Protein AF-A0AAJ2DR87-F1 (afdb_monomer_lite)

Foldseek 3Di:
DDDFFAPDWDWDADCDDPVRHGWIKIWGATPDPVVDFIWMWIADPVVRDIDTDSVLDAQPQDVSVVSPDHSLCVLHGGGDPPFWDKDFPAKDKDWFFDQLLQLVVDDPVQQDDPPHGDVVSTDIDIFMWTKMKTAGDPPHDHQFRIKIFTAGPPPRGGQKMWGAGPDPVRRDIDMDGDNDND

Structure (mmCIF, N/CA/C/O backbone):
data_AF-A0AAJ2DR87-F1
#
_entry.id   AF-A0AAJ2DR87-F1
#
loop_
_atom_site.group_PDB
_atom_site.id
_atom_site.type_symbol
_atom_site.label_atom_id
_atom_site.label_alt_id
_atom_site.label_comp_id
_atom_site.label_asym_id
_atom_site.label_entity_id
_atom_site.label_seq_id
_atom_site.pdbx_PDB_ins_code
_atom_site.Cartn_x
_atom_site.Cartn_y
_atom_site.Cartn_z
_atom_site.occupancy
_atom_site.B_iso_or_equiv
_atom_site.auth_seq_id
_atom_site.auth_comp_id
_atom_site.auth_asym_id
_atom_site.auth_atom_id
_atom_site.pdbx_PDB_model_num
ATOM 1 N N . MET A 1 1 ? 11.132 -2.479 27.227 1.00 47.72 1 MET A N 1
ATOM 2 C CA . MET A 1 1 ? 11.887 -1.725 26.204 1.00 47.72 1 MET A CA 1
ATOM 3 C C . MET A 1 1 ? 10.860 -1.017 25.341 1.00 47.72 1 MET A C 1
ATOM 5 O O . MET A 1 1 ? 10.095 -1.712 24.691 1.00 47.72 1 MET A O 1
ATOM 9 N N . ASN A 1 2 ? 10.791 0.315 25.386 1.00 63.91 2 ASN A N 1
ATOM 10 C CA . ASN A 1 2 ? 9.884 1.078 24.524 1.00 63.91 2 ASN A CA 1
ATOM 11 C C . ASN A 1 2 ? 10.681 1.515 23.296 1.00 63.91 2 ASN A C 1
ATOM 13 O O . ASN A 1 2 ? 11.516 2.411 23.389 1.00 63.91 2 ASN A O 1
ATOM 17 N N . PHE A 1 3 ? 10.488 0.820 22.178 1.00 69.88 3 PHE A N 1
ATOM 18 C CA . PHE A 1 3 ? 11.046 1.238 20.899 1.00 69.88 3 PHE A CA 1
ATOM 19 C C . PHE A 1 3 ? 10.241 2.435 20.380 1.00 69.88 3 PHE A C 1
ATOM 21 O O . PHE A 1 3 ? 9.033 2.324 20.197 1.00 69.88 3 PHE A O 1
ATOM 28 N N . SER A 1 4 ? 10.909 3.568 20.165 1.00 69.38 4 SER A N 1
ATOM 29 C CA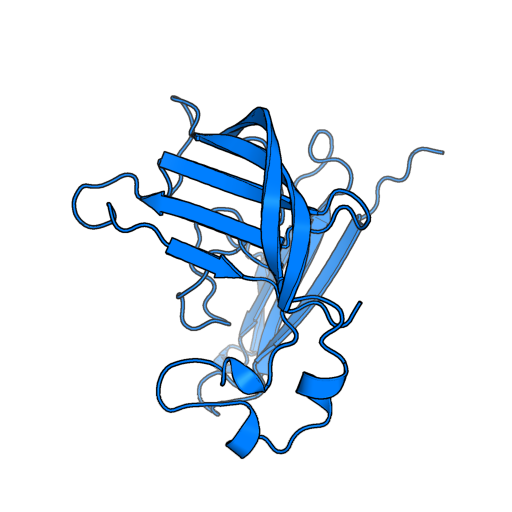 . SER A 1 4 ? 10.310 4.826 19.691 1.00 69.38 4 SER A CA 1
ATOM 30 C C . SER A 1 4 ? 10.738 5.201 18.263 1.00 69.38 4 SER A C 1
ATOM 32 O O . SER A 1 4 ? 10.605 6.350 17.850 1.00 69.38 4 SER A O 1
ATOM 34 N N . GLY A 1 5 ? 11.290 4.246 17.506 1.00 76.75 5 GLY A N 1
ATOM 35 C CA . GLY A 1 5 ? 11.720 4.452 16.122 1.00 76.75 5 GLY A CA 1
ATOM 36 C C . GLY A 1 5 ? 10.628 4.151 15.093 1.00 76.75 5 GLY A C 1
ATOM 37 O O . GLY A 1 5 ? 9.488 3.823 15.427 1.00 76.75 5 GLY A O 1
ATOM 38 N N . SER A 1 6 ? 10.989 4.227 13.815 1.00 82.31 6 SER A N 1
ATOM 39 C CA . SER A 1 6 ? 10.129 3.783 12.715 1.00 82.31 6 SER A CA 1
ATOM 40 C C . SER A 1 6 ? 10.048 2.256 12.657 1.00 82.31 6 SER A C 1
ATOM 42 O O . SER A 1 6 ? 11.072 1.598 12.849 1.00 82.31 6 SER A O 1
ATOM 44 N N . TYR A 1 7 ? 8.866 1.693 12.383 1.00 87.06 7 TYR A N 1
ATOM 45 C CA . TYR A 1 7 ? 8.746 0.242 12.148 1.00 87.06 7 TYR A CA 1
ATOM 46 C C . TYR A 1 7 ? 9.185 -0.123 10.731 1.00 87.06 7 TYR A C 1
ATOM 48 O O . TYR A 1 7 ? 9.611 -1.247 10.485 1.00 87.06 7 TYR A O 1
ATOM 56 N N . ASP A 1 8 ? 9.090 0.841 9.815 1.00 88.38 8 ASP A N 1
ATOM 57 C CA . ASP A 1 8 ? 9.502 0.711 8.429 1.00 88.38 8 ASP A CA 1
ATOM 58 C C . ASP A 1 8 ? 10.031 2.056 7.908 1.00 88.38 8 ASP A C 1
ATOM 60 O O . ASP A 1 8 ? 9.564 3.132 8.300 1.00 88.38 8 ASP A O 1
ATOM 64 N N . ARG A 1 9 ? 11.025 1.98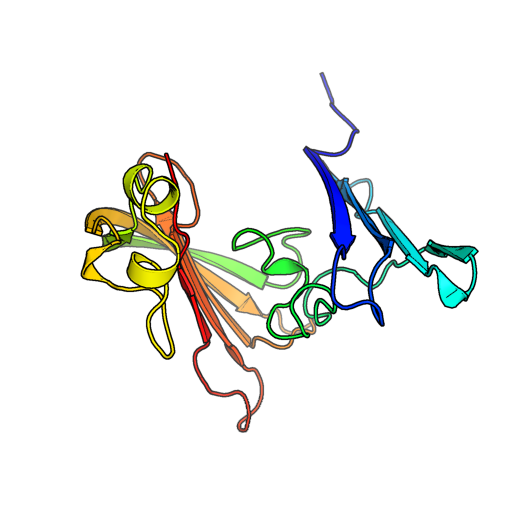2 7.024 1.00 90.88 9 ARG A N 1
ATOM 65 C CA . ARG A 1 9 ? 11.609 3.116 6.305 1.00 90.88 9 ARG A CA 1
ATOM 66 C C . ARG A 1 9 ? 11.684 2.752 4.831 1.00 90.88 9 ARG A C 1
ATOM 68 O O . ARG A 1 9 ? 12.539 1.971 4.416 1.00 90.88 9 ARG A O 1
ATOM 75 N N . ALA A 1 10 ? 10.832 3.380 4.033 1.00 89.62 10 ALA A N 1
ATOM 76 C CA . ALA A 1 10 ? 10.760 3.145 2.602 1.00 89.62 10 ALA A CA 1
ATOM 77 C C . ALA A 1 10 ? 11.543 4.216 1.833 1.00 89.62 10 ALA A C 1
ATOM 79 O O . ALA A 1 10 ? 11.211 5.401 1.888 1.00 89.62 10 ALA A O 1
ATOM 80 N N . TRP A 1 11 ? 12.552 3.791 1.067 1.00 92.19 11 TRP A N 1
ATOM 81 C CA . TRP A 1 11 ? 13.215 4.617 0.057 1.00 92.19 11 TRP A CA 1
ATOM 82 C C . TRP A 1 11 ? 12.767 4.160 -1.331 1.00 92.19 11 TRP A C 1
ATOM 84 O O . TRP A 1 11 ? 13.120 3.078 -1.794 1.00 92.19 11 TRP A O 1
ATOM 94 N N . ILE A 1 12 ? 11.983 5.003 -1.998 1.00 90.31 12 ILE A N 1
ATOM 95 C CA . ILE A 1 12 ? 11.427 4.734 -3.322 1.00 90.31 12 ILE A CA 1
ATOM 96 C C . ILE A 1 12 ? 12.080 5.687 -4.317 1.00 90.31 12 ILE A C 1
ATOM 98 O O . ILE A 1 12 ? 11.956 6.903 -4.176 1.00 90.31 12 ILE A O 1
ATOM 102 N N . GLN A 1 13 ? 12.754 5.149 -5.333 1.00 92.19 13 GLN A N 1
ATOM 103 C CA . GLN A 1 13 ? 13.347 5.930 -6.415 1.00 92.19 13 GLN A CA 1
ATOM 104 C C . GLN A 1 13 ? 12.760 5.505 -7.758 1.00 92.19 13 GLN A C 1
ATOM 106 O O . GLN A 1 13 ? 12.770 4.329 -8.117 1.00 92.19 13 GLN A O 1
ATOM 111 N N . ILE A 1 14 ? 12.283 6.480 -8.526 1.00 90.62 14 ILE A N 1
ATOM 112 C CA . ILE A 1 14 ? 11.831 6.254 -9.896 1.00 90.62 14 ILE A CA 1
ATOM 113 C C . ILE A 1 14 ? 13.064 6.219 -10.797 1.00 90.62 14 ILE A C 1
ATOM 115 O O . ILE A 1 14 ? 13.784 7.210 -10.903 1.00 90.62 14 ILE A O 1
ATOM 119 N N . LEU A 1 15 ? 13.320 5.085 -11.446 1.00 92.00 15 LEU A N 1
ATOM 120 C CA . LEU A 1 15 ? 14.472 4.926 -12.343 1.00 92.00 15 LEU A CA 1
ATOM 121 C C . LEU A 1 15 ? 14.150 5.327 -13.788 1.00 92.00 15 LEU A C 1
ATOM 123 O O . LEU A 1 15 ? 15.015 5.822 -14.504 1.00 92.00 15 LEU A O 1
ATOM 127 N N . THR A 1 16 ? 12.903 5.135 -14.216 1.00 90.00 16 THR A N 1
ATOM 128 C CA . THR A 1 16 ? 12.413 5.424 -15.572 1.00 90.00 16 THR A CA 1
ATOM 129 C C . THR A 1 16 ? 10.928 5.816 -15.518 1.00 90.00 16 THR A C 1
ATOM 131 O O . THR A 1 16 ? 10.276 5.517 -14.515 1.00 90.00 16 THR A O 1
ATOM 134 N N . PRO A 1 17 ? 10.362 6.476 -16.552 1.00 89.56 17 PRO A N 1
ATOM 135 C CA . PRO A 1 17 ? 11.008 7.034 -17.751 1.00 89.56 17 PRO A CA 1
ATOM 136 C C . PRO A 1 17 ? 11.858 8.286 -17.444 1.00 89.56 17 PRO A C 1
ATOM 138 O O . PRO A 1 17 ? 11.761 8.828 -16.343 1.00 89.56 17 PRO A O 1
ATOM 141 N N . PRO A 1 18 ? 12.667 8.797 -18.400 1.00 89.75 18 PRO A N 1
ATOM 142 C CA . PRO A 1 18 ? 13.583 9.924 -18.168 1.00 89.75 18 PRO A CA 1
ATOM 143 C C . PRO A 1 18 ? 12.938 11.195 -17.598 1.00 89.75 18 PRO A C 1
ATOM 145 O O . PRO A 1 18 ? 13.595 11.951 -16.891 1.00 89.75 18 PRO A O 1
ATOM 148 N N . THR A 1 19 ? 11.653 11.432 -17.869 1.00 87.88 19 THR A N 1
ATOM 149 C CA . THR A 1 19 ? 10.904 12.592 -17.354 1.00 87.88 19 THR A CA 1
ATOM 150 C C . THR A 1 19 ? 10.672 12.547 -15.842 1.00 87.88 19 THR A C 1
ATOM 152 O O . THR A 1 19 ? 10.503 13.595 -15.218 1.00 87.88 19 THR A O 1
ATOM 155 N N . LEU A 1 20 ? 10.670 11.352 -15.246 1.00 87.38 20 LEU A N 1
ATOM 156 C CA . LEU A 1 20 ? 10.475 11.127 -13.810 1.00 87.38 20 LEU A CA 1
ATOM 157 C C . LEU A 1 20 ? 11.724 10.547 -13.127 1.00 87.38 20 LEU A C 1
ATOM 159 O O . LEU A 1 20 ? 11.789 10.521 -11.899 1.00 87.38 20 LEU A O 1
ATOM 163 N N . ALA A 1 21 ? 12.712 10.105 -13.908 1.00 92.00 21 ALA A N 1
ATOM 164 C CA . ALA A 1 21 ? 13.921 9.460 -13.420 1.00 92.00 21 ALA A CA 1
ATOM 165 C C . ALA A 1 21 ? 14.651 10.309 -12.365 1.00 92.00 21 ALA A C 1
ATOM 167 O O . ALA A 1 21 ? 14.874 11.508 -12.536 1.00 92.00 21 ALA A O 1
ATOM 168 N N . GLY A 1 22 ? 15.023 9.666 -11.260 1.00 92.19 22 GLY A N 1
ATOM 169 C CA . GLY A 1 22 ? 15.683 10.261 -10.101 1.00 92.19 22 GLY A CA 1
ATOM 170 C C . GLY A 1 22 ? 14.732 10.857 -9.060 1.00 92.19 22 GLY A C 1
ATOM 171 O O . GLY A 1 22 ? 15.188 11.165 -7.954 1.00 92.19 22 GLY A O 1
ATOM 172 N N . GLN A 1 23 ? 13.434 11.021 -9.356 1.00 93.00 23 GLN A N 1
ATOM 173 C CA . GLN A 1 23 ? 12.467 11.409 -8.325 1.00 93.00 23 GLN A CA 1
ATOM 174 C C . GLN A 1 23 ? 12.476 10.375 -7.210 1.00 93.00 23 GLN A C 1
ATOM 176 O O . GLN A 1 23 ? 12.471 9.170 -7.463 1.00 93.00 23 GLN A O 1
ATOM 181 N N . THR A 1 24 ? 12.548 10.859 -5.977 1.00 93.06 24 THR A N 1
ATOM 182 C CA . THR A 1 24 ? 12.746 10.003 -4.811 1.00 93.06 24 THR A CA 1
ATOM 183 C C . THR A 1 24 ? 11.776 10.390 -3.709 1.00 93.06 24 THR A C 1
ATOM 185 O O . THR A 1 24 ? 11.594 11.576 -3.438 1.00 93.06 24 THR A O 1
ATOM 188 N N . ALA A 1 25 ? 11.186 9.393 -3.060 1.00 92.50 25 ALA A N 1
ATOM 189 C CA . ALA A 1 25 ? 10.434 9.537 -1.827 1.00 92.50 25 ALA A CA 1
ATOM 190 C C . ALA A 1 25 ? 11.143 8.765 -0.709 1.00 92.50 25 ALA A C 1
ATOM 192 O O . ALA A 1 25 ? 11.577 7.631 -0.913 1.00 92.50 25 ALA A O 1
ATOM 193 N N . LEU A 1 26 ? 11.254 9.389 0.460 1.00 93.38 26 LEU A N 1
ATOM 194 C CA . LEU A 1 26 ? 11.639 8.737 1.706 1.00 93.38 26 LEU A CA 1
ATOM 195 C C . LEU A 1 26 ? 10.448 8.835 2.652 1.00 93.38 26 LEU A C 1
ATOM 197 O O . LEU A 1 26 ? 9.953 9.940 2.875 1.00 93.38 26 LEU A O 1
ATOM 201 N N . VAL A 1 27 ? 9.991 7.707 3.184 1.00 92.25 27 VAL A N 1
ATOM 202 C CA . VAL A 1 27 ? 8.880 7.652 4.138 1.00 92.25 27 VAL A CA 1
ATOM 203 C C . VAL A 1 27 ? 9.319 6.869 5.364 1.00 92.25 27 VAL A C 1
ATOM 205 O O . VAL A 1 27 ? 9.692 5.703 5.255 1.00 92.25 27 VAL A O 1
ATOM 208 N N . ASP A 1 28 ? 9.248 7.520 6.518 1.00 92.75 28 ASP A N 1
ATOM 209 C CA . ASP A 1 28 ? 9.491 6.940 7.831 1.00 92.75 28 ASP A CA 1
ATOM 210 C C . ASP A 1 28 ? 8.147 6.686 8.509 1.00 92.75 28 ASP A C 1
ATOM 212 O O . ASP A 1 28 ? 7.476 7.625 8.951 1.00 92.75 28 ASP A O 1
ATOM 216 N N . TYR A 1 29 ? 7.749 5.418 8.599 1.00 90.94 29 TYR A N 1
ATOM 217 C CA . TYR A 1 29 ? 6.490 5.029 9.226 1.00 90.94 29 TYR A CA 1
ATOM 218 C C . TYR A 1 29 ? 6.660 4.876 10.735 1.00 90.94 29 TYR A C 1
ATOM 220 O O . TYR A 1 29 ? 7.526 4.139 11.208 1.00 90.94 29 TYR A O 1
ATOM 228 N N . SER A 1 30 ? 5.830 5.573 11.508 1.00 90.12 30 SER A N 1
ATOM 229 C CA . SER A 1 30 ? 5.926 5.588 12.970 1.00 90.12 30 SER A CA 1
ATOM 230 C C . SER A 1 30 ? 5.489 4.258 13.583 1.00 90.12 30 SER A C 1
ATOM 232 O O . SER A 1 30 ? 4.405 3.769 13.274 1.00 90.12 30 SER A O 1
ATOM 234 N N . SER A 1 31 ? 6.285 3.694 14.501 1.00 88.06 31 SER A N 1
ATOM 235 C CA . SER A 1 31 ? 5.861 2.523 15.298 1.00 88.06 31 SER A CA 1
ATOM 236 C C . SER A 1 31 ? 4.771 2.860 16.310 1.00 88.06 31 SER A C 1
ATOM 238 O O . SER A 1 31 ? 4.052 1.970 16.757 1.00 88.06 31 SER A O 1
ATOM 240 N N . ASN A 1 32 ? 4.656 4.135 16.696 1.00 88.69 32 ASN A N 1
ATOM 241 C CA . ASN A 1 32 ? 3.671 4.600 17.660 1.00 88.69 32 ASN A CA 1
ATOM 242 C C . ASN A 1 32 ? 3.018 5.905 17.189 1.00 88.69 32 ASN A C 1
ATOM 244 O O . ASN A 1 32 ? 3.432 7.010 17.544 1.00 88.69 32 ASN A O 1
ATOM 248 N N . TYR A 1 33 ? 1.920 5.761 16.447 1.00 88.00 33 TYR A N 1
ATOM 249 C CA . TYR A 1 33 ? 1.093 6.876 15.977 1.00 88.00 33 TYR A CA 1
ATOM 250 C C . TYR A 1 33 ? 0.345 7.640 17.087 1.00 88.00 33 TYR A C 1
ATOM 252 O O . TYR A 1 33 ? -0.408 8.572 16.785 1.00 88.00 33 TYR A O 1
ATOM 260 N N . SER A 1 34 ? 0.505 7.261 18.359 1.00 87.06 34 SER A N 1
ATOM 261 C CA . SER A 1 34 ? 0.034 8.063 19.499 1.00 87.06 34 SER A CA 1
ATOM 262 C C . SER A 1 34 ? 1.063 9.111 19.932 1.00 87.06 34 SER A C 1
ATOM 264 O O . SER A 1 34 ? 0.685 10.102 20.549 1.00 87.06 34 SER A O 1
ATOM 266 N N . GLU A 1 35 ? 2.342 8.909 19.603 1.00 87.56 35 GLU A N 1
ATOM 267 C CA . GLU A 1 35 ? 3.450 9.799 19.977 1.00 87.56 35 GLU A CA 1
ATOM 268 C C . GLU A 1 35 ? 3.932 10.654 18.801 1.00 87.56 35 GLU A C 1
ATOM 270 O O . GLU A 1 35 ? 4.126 11.859 18.954 1.00 87.56 35 GLU A O 1
ATOM 275 N N . ALA A 1 36 ? 4.107 10.050 17.622 1.00 87.56 36 ALA A N 1
ATOM 276 C CA . ALA A 1 36 ? 4.581 10.739 16.424 1.00 87.56 36 ALA A CA 1
ATOM 277 C C . ALA A 1 36 ? 3.864 10.231 15.167 1.00 87.56 36 ALA A C 1
ATOM 279 O O . ALA A 1 36 ? 3.605 9.034 15.038 1.00 87.56 36 ALA A O 1
ATOM 280 N N . ASP A 1 37 ? 3.562 11.137 14.234 1.00 89.38 37 ASP A N 1
ATOM 281 C CA . ASP A 1 37 ? 3.059 10.774 12.903 1.00 89.38 37 ASP A CA 1
ATOM 282 C C . ASP A 1 37 ? 4.217 10.307 12.000 1.00 89.38 37 ASP A C 1
ATOM 284 O O . ASP A 1 37 ? 5.393 10.515 12.312 1.00 89.38 37 ASP A O 1
ATOM 288 N N . GLN A 1 38 ? 3.889 9.684 10.869 1.00 91.00 38 GLN A N 1
ATOM 289 C CA . GLN A 1 38 ? 4.881 9.379 9.840 1.00 91.00 38 GLN A CA 1
ATOM 290 C C . GLN A 1 38 ? 5.513 10.664 9.289 1.00 91.00 38 GLN A C 1
ATOM 292 O O . GLN A 1 38 ? 4.861 11.709 9.179 1.00 91.00 38 GLN A O 1
ATOM 297 N N . VAL A 1 39 ? 6.781 10.575 8.894 1.00 92.69 39 VAL A N 1
ATOM 298 C CA . VAL A 1 39 ? 7.529 11.700 8.327 1.00 92.69 39 VAL A CA 1
ATOM 299 C C . VAL A 1 39 ? 8.013 11.324 6.941 1.00 92.69 39 VAL A C 1
ATOM 301 O O . VAL A 1 39 ? 8.580 10.257 6.730 1.00 92.69 39 VAL A O 1
ATOM 304 N N . SER A 1 40 ? 7.773 12.202 5.978 1.00 94.00 40 SER A N 1
ATOM 305 C CA . SER A 1 40 ? 8.042 11.915 4.577 1.00 94.00 40 SER A CA 1
ATOM 306 C C . SER A 1 40 ? 8.718 13.084 3.879 1.00 94.00 40 SER A C 1
ATOM 308 O O . SER A 1 40 ? 8.431 14.256 4.140 1.00 94.00 40 SER A O 1
ATO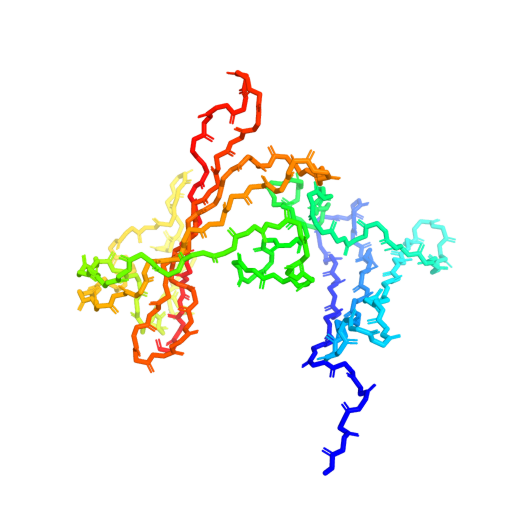M 310 N N . TRP A 1 41 ? 9.609 12.748 2.951 1.00 95.06 41 TRP A N 1
ATOM 311 C CA . TRP A 1 41 ? 10.361 13.677 2.121 1.00 95.06 41 TRP A CA 1
ATOM 312 C C . TRP A 1 41 ? 10.249 13.284 0.655 1.00 95.06 41 TRP A C 1
ATOM 314 O O . TRP A 1 41 ? 10.236 12.105 0.309 1.00 95.06 41 TRP A O 1
ATOM 324 N N . ALA A 1 42 ? 10.243 14.287 -0.214 1.00 93.69 42 ALA A N 1
ATOM 325 C CA . ALA A 1 42 ? 10.310 14.118 -1.654 1.00 93.69 42 ALA A CA 1
ATOM 326 C C . ALA A 1 42 ? 11.495 14.902 -2.221 1.00 93.69 42 ALA A C 1
ATOM 328 O O . ALA A 1 42 ? 11.697 16.074 -1.890 1.00 93.69 42 ALA A O 1
ATOM 329 N N . TYR A 1 43 ? 12.266 14.267 -3.097 1.00 94.25 43 TYR A N 1
ATOM 330 C CA . TYR A 1 43 ? 13.334 14.884 -3.870 1.00 94.25 43 TYR A CA 1
ATOM 331 C C . TYR A 1 43 ? 12.941 14.972 -5.342 1.00 94.25 43 TYR A C 1
ATOM 333 O O . TYR A 1 43 ? 12.559 13.978 -5.964 1.00 94.25 43 TYR A O 1
ATOM 341 N N . PHE A 1 44 ? 13.093 16.172 -5.903 1.00 91.56 44 PHE A N 1
ATOM 342 C CA . PHE A 1 44 ? 12.809 16.457 -7.306 1.00 91.56 44 PHE A CA 1
ATOM 343 C C . PHE A 1 44 ? 14.108 16.792 -8.055 1.00 91.56 44 PHE A C 1
ATOM 345 O O . PHE A 1 44 ? 14.657 17.878 -7.835 1.00 91.56 44 PHE A O 1
ATOM 352 N N . PRO A 1 45 ? 14.580 15.933 -8.981 1.00 91.62 45 PRO A N 1
ATOM 353 C CA . PRO A 1 45 ? 15.824 16.145 -9.726 1.00 91.62 45 PRO A CA 1
ATOM 354 C C . PRO A 1 45 ? 15.849 17.458 -10.506 1.00 91.62 45 PRO A C 1
ATOM 356 O O . PRO A 1 45 ? 16.850 18.168 -10.478 1.00 91.62 45 PRO A O 1
ATOM 359 N N . ALA A 1 46 ? 14.724 17.826 -11.132 1.00 89.56 46 ALA A N 1
ATOM 360 C CA . ALA A 1 46 ? 14.598 19.060 -11.910 1.00 89.56 46 ALA A CA 1
ATOM 361 C C . ALA A 1 46 ? 14.872 20.323 -11.076 1.00 89.56 46 ALA A C 1
ATOM 363 O O . ALA A 1 46 ? 15.400 21.307 -11.581 1.00 89.56 46 ALA A O 1
ATOM 364 N N . GLN A 1 47 ? 14.533 20.286 -9.785 1.00 92.06 47 GLN A N 1
ATOM 365 C CA . GLN A 1 47 ? 14.741 21.399 -8.857 1.00 92.06 47 GLN A CA 1
ATOM 366 C C . GLN A 1 47 ? 15.967 21.192 -7.960 1.00 92.06 47 GLN A C 1
ATOM 368 O O . GLN A 1 47 ? 16.338 22.111 -7.231 1.00 92.06 47 GLN A O 1
ATOM 373 N N . ARG A 1 48 ? 16.566 19.991 -7.980 1.00 93.25 48 ARG A N 1
ATOM 374 C CA . ARG A 1 48 ? 17.645 19.526 -7.091 1.00 93.25 48 ARG A CA 1
ATOM 375 C C . ARG A 1 48 ? 17.377 19.823 -5.614 1.00 93.25 48 ARG A C 1
ATOM 377 O O . ARG A 1 48 ? 18.274 20.231 -4.880 1.00 93.25 48 ARG A O 1
ATOM 384 N N . ARG A 1 49 ? 16.128 19.660 -5.178 1.00 94.81 49 ARG A N 1
ATOM 385 C CA . ARG A 1 49 ? 15.696 19.994 -3.815 1.00 94.81 49 ARG A CA 1
ATOM 386 C C . ARG A 1 49 ? 14.922 18.848 -3.190 1.00 94.81 49 ARG A C 1
ATOM 388 O O . ARG A 1 49 ? 14.027 18.292 -3.824 1.00 94.81 49 ARG A O 1
ATOM 395 N N . THR A 1 50 ? 15.239 18.588 -1.926 1.00 95.31 50 THR A N 1
ATOM 396 C CA . THR A 1 50 ? 14.434 17.772 -1.018 1.00 95.31 50 THR A CA 1
ATOM 397 C C . THR A 1 50 ? 13.467 18.678 -0.270 1.00 95.31 50 THR A C 1
ATOM 399 O O . THR A 1 50 ? 13.845 19.762 0.182 1.00 95.31 50 THR A O 1
ATOM 402 N N . ARG A 1 51 ? 12.213 18.255 -0.152 1.00 94.50 51 ARG A N 1
ATOM 403 C CA . ARG A 1 51 ? 11.168 18.950 0.601 1.00 94.50 51 ARG A CA 1
ATOM 404 C C . ARG A 1 51 ? 10.429 17.955 1.477 1.00 94.50 51 ARG A C 1
ATOM 406 O O . ARG A 1 51 ? 10.307 16.791 1.112 1.00 94.50 51 ARG A O 1
ATOM 413 N N . MET A 1 52 ? 9.917 18.435 2.604 1.00 94.94 52 MET A N 1
ATOM 414 C CA . MET A 1 52 ? 8.928 17.691 3.378 1.00 94.94 52 MET A CA 1
ATOM 415 C C . MET A 1 52 ? 7.691 17.432 2.511 1.00 94.94 52 MET A C 1
ATOM 417 O O . MET A 1 52 ? 7.233 18.334 1.809 1.00 94.94 52 MET A O 1
ATOM 421 N N . ALA A 1 53 ? 7.161 16.216 2.580 1.00 93.12 53 ALA A N 1
ATOM 422 C CA . ALA A 1 53 ? 5.976 15.769 1.857 1.00 93.12 53 ALA A CA 1
ATOM 423 C C . ALA A 1 53 ? 4.972 15.133 2.838 1.00 93.12 53 ALA A C 1
ATOM 425 O O . ALA A 1 53 ? 4.726 13.929 2.767 1.00 93.12 53 ALA A O 1
ATOM 426 N N . PRO A 1 54 ? 4.403 15.911 3.782 1.00 90.38 54 PRO A N 1
ATOM 427 C CA . PRO A 1 54 ? 3.522 15.386 4.833 1.00 90.38 54 PRO A CA 1
ATOM 428 C C . PRO A 1 54 ? 2.222 14.771 4.294 1.00 90.38 54 PRO A C 1
ATOM 430 O O . PRO A 1 54 ? 1.544 14.049 5.021 1.00 90.38 54 PRO A O 1
ATOM 433 N N . ASP A 1 55 ? 1.887 15.046 3.032 1.00 88.62 55 ASP A N 1
ATOM 434 C CA . ASP A 1 55 ? 0.699 14.536 2.350 1.00 88.62 55 ASP A CA 1
ATOM 435 C C . ASP A 1 55 ? 0.870 13.108 1.809 1.00 88.62 55 ASP A C 1
ATOM 437 O O . ASP A 1 55 ? -0.097 12.540 1.311 1.00 88.62 55 ASP A O 1
ATOM 441 N N . TYR A 1 56 ? 2.063 12.504 1.887 1.00 91.44 56 TYR A N 1
ATOM 442 C CA . TYR A 1 56 ? 2.320 11.126 1.428 1.00 91.44 56 TYR A CA 1
ATOM 443 C C . TYR A 1 56 ? 1.753 10.085 2.408 1.00 91.44 56 TYR A C 1
ATOM 445 O O . TYR A 1 56 ? 2.482 9.296 3.003 1.00 91.44 56 TYR A O 1
ATOM 453 N N . LYS A 1 57 ? 0.436 10.129 2.608 1.00 91.69 57 LYS A N 1
ATOM 454 C CA . LYS A 1 57 ? -0.346 9.307 3.535 1.00 91.69 57 LYS A CA 1
ATOM 455 C C . LYS A 1 57 ? -1.794 9.191 3.057 1.00 91.69 57 LYS A C 1
ATOM 457 O O . LYS A 1 57 ? -2.244 10.027 2.274 1.00 91.69 57 LYS A O 1
ATOM 462 N N . TYR A 1 58 ? -2.528 8.209 3.581 1.00 93.56 58 TYR A N 1
ATOM 463 C CA . TYR A 1 58 ? -3.960 8.006 3.304 1.00 93.56 58 TYR A CA 1
ATOM 464 C C . TYR A 1 58 ? -4.271 7.960 1.791 1.00 93.56 58 TYR A C 1
ATOM 466 O O . TYR A 1 58 ? -3.491 7.403 1.020 1.00 93.56 58 TYR A O 1
ATOM 474 N N . ASP A 1 59 ? -5.372 8.604 1.378 1.00 92.31 59 ASP A N 1
ATOM 475 C CA . ASP A 1 59 ? -5.944 8.641 0.029 1.00 92.31 59 ASP A CA 1
ATOM 476 C C . ASP A 1 59 ? -5.212 9.564 -0.957 1.00 92.31 59 ASP A C 1
ATOM 478 O O . ASP A 1 59 ? -5.754 9.907 -2.012 1.00 92.31 59 ASP A O 1
ATOM 482 N N . THR A 1 60 ? -3.992 9.999 -0.644 1.00 91.56 60 THR A N 1
ATOM 483 C CA . THR A 1 60 ? -3.186 10.763 -1.597 1.00 91.56 60 THR A CA 1
ATOM 484 C C . THR A 1 60 ? -2.729 9.833 -2.727 1.00 91.56 60 THR A C 1
ATOM 486 O O . THR A 1 60 ? -2.074 8.825 -2.448 1.00 91.56 60 THR A O 1
ATOM 489 N N . PRO A 1 61 ? -3.015 10.147 -4.006 1.00 90.62 61 PRO A N 1
ATOM 490 C CA . PRO A 1 61 ? -2.548 9.337 -5.127 1.00 90.62 61 PRO A CA 1
ATOM 491 C C . PRO A 1 61 ? -1.018 9.251 -5.171 1.00 90.62 61 PRO A C 1
ATOM 493 O O . PRO A 1 61 ? -0.314 10.265 -5.164 1.00 90.62 61 PRO A O 1
ATOM 496 N N . ALA A 1 62 ? -0.491 8.034 -5.256 1.00 87.44 62 ALA A N 1
ATOM 497 C CA . ALA A 1 62 ? 0.937 7.774 -5.305 1.00 87.44 62 ALA A CA 1
ATOM 498 C C . ALA A 1 62 ? 1.466 7.950 -6.738 1.00 87.44 62 ALA A C 1
ATOM 500 O O . ALA A 1 62 ? 1.293 7.091 -7.606 1.00 87.44 62 ALA A O 1
ATOM 501 N N . ALA A 1 63 ? 2.152 9.070 -6.987 1.00 80.75 63 ALA A N 1
ATOM 502 C CA . ALA A 1 63 ? 2.702 9.404 -8.305 1.00 80.75 63 ALA A CA 1
ATOM 503 C C . ALA A 1 63 ? 3.680 8.342 -8.847 1.00 80.75 63 ALA A C 1
ATOM 505 O O . ALA A 1 63 ? 3.719 8.108 -10.053 1.00 80.75 63 ALA A O 1
ATOM 506 N N . ALA A 1 64 ? 4.412 7.655 -7.961 1.00 77.56 64 ALA A N 1
ATOM 507 C CA . ALA A 1 64 ? 5.320 6.565 -8.329 1.00 77.56 64 ALA A CA 1
ATOM 508 C C . ALA A 1 64 ? 4.607 5.371 -8.995 1.00 77.56 64 ALA A C 1
ATOM 510 O O . ALA A 1 64 ? 5.224 4.658 -9.778 1.00 77.56 64 ALA A O 1
ATOM 511 N N . TYR A 1 65 ? 3.307 5.195 -8.740 1.00 79.31 65 TYR A N 1
ATOM 512 C CA . TYR A 1 65 ? 2.459 4.159 -9.339 1.00 79.31 65 TYR A CA 1
ATOM 513 C C . TYR A 1 65 ? 1.473 4.743 -10.364 1.00 79.31 65 TYR A C 1
ATOM 515 O O . TYR A 1 65 ? 0.371 4.227 -10.551 1.00 79.31 65 TYR A O 1
ATOM 523 N N . GLY A 1 66 ? 1.814 5.881 -10.982 1.00 80.31 66 GLY A N 1
ATOM 524 C CA . GLY A 1 66 ? 0.948 6.559 -11.953 1.00 80.31 66 GLY A CA 1
ATOM 525 C C . GLY A 1 66 ? -0.366 7.089 -11.364 1.00 80.31 66 GLY A C 1
ATOM 526 O O . GLY A 1 66 ? -1.297 7.368 -12.113 1.00 80.31 66 GLY A O 1
ATOM 527 N N . GLY A 1 67 ? -0.467 7.205 -10.033 1.00 83.75 67 GLY A N 1
ATOM 528 C CA . GLY A 1 67 ? -1.690 7.608 -9.332 1.00 83.75 67 GLY A CA 1
ATOM 529 C C . GLY A 1 67 ? -2.771 6.525 -9.258 1.00 83.75 67 GLY A C 1
ATOM 530 O O . GLY A 1 67 ? -3.892 6.824 -8.851 1.00 83.75 67 GLY A O 1
ATOM 531 N N . ALA A 1 68 ? -2.462 5.282 -9.648 1.00 84.56 68 ALA A N 1
ATOM 532 C CA . ALA A 1 68 ? -3.413 4.171 -9.585 1.00 84.56 68 ALA A CA 1
ATOM 533 C C . ALA A 1 68 ? -3.694 3.711 -8.144 1.00 84.56 68 ALA A C 1
ATOM 535 O O . ALA A 1 68 ? -4.812 3.284 -7.851 1.00 84.56 68 ALA A O 1
ATOM 536 N N . LEU A 1 69 ? -2.688 3.832 -7.274 1.00 87.69 69 LEU A N 1
ATOM 537 C CA . LEU A 1 69 ? -2.735 3.488 -5.855 1.00 87.69 69 LEU A CA 1
ATOM 538 C C . LEU A 1 69 ? -2.729 4.748 -4.990 1.00 87.69 69 LEU A C 1
ATOM 540 O O . LEU A 1 69 ? -2.138 5.766 -5.366 1.00 87.69 69 LEU A O 1
ATOM 544 N N . PHE A 1 70 ? -3.327 4.653 -3.812 1.00 91.81 70 PHE A N 1
ATOM 545 C CA . PHE A 1 70 ? -3.119 5.586 -2.714 1.00 91.81 70 PHE A CA 1
ATOM 546 C C . PHE A 1 70 ? -1.886 5.205 -1.887 1.00 91.81 70 PHE A C 1
ATOM 548 O O . PHE A 1 70 ? -1.417 4.066 -1.921 1.00 91.81 70 PHE A O 1
ATOM 555 N N . TRP A 1 71 ? -1.329 6.163 -1.145 1.00 90.88 71 TRP A N 1
ATOM 556 C CA . TRP A 1 71 ? -0.148 5.918 -0.309 1.00 90.88 71 TRP A CA 1
ATOM 557 C C . TRP A 1 71 ? -0.394 4.874 0.785 1.00 90.88 71 TRP A C 1
ATOM 559 O O . TRP A 1 71 ? 0.512 4.103 1.095 1.00 90.88 71 TRP A O 1
ATOM 569 N N . ASP A 1 72 ? -1.608 4.806 1.332 1.00 91.75 72 ASP A N 1
ATOM 570 C CA . ASP A 1 72 ? -1.986 3.809 2.340 1.00 91.75 72 ASP A CA 1
ATOM 571 C C . ASP A 1 72 ? -2.300 2.418 1.764 1.00 91.75 72 ASP A C 1
ATOM 573 O O . ASP A 1 72 ? -2.585 1.496 2.524 1.00 91.75 72 ASP A O 1
ATOM 577 N N . GLU A 1 73 ? -2.264 2.248 0.441 1.00 91.38 73 GLU A N 1
ATOM 578 C CA . GLU A 1 73 ? -2.453 0.962 -0.244 1.00 91.38 73 GLU A CA 1
ATOM 579 C C . GLU A 1 73 ? -1.124 0.277 -0.593 1.00 91.38 73 GLU A C 1
ATOM 581 O O . GLU A 1 73 ? -1.118 -0.865 -1.056 1.00 91.38 73 GLU A O 1
ATOM 586 N N . GLY A 1 74 ? 0.016 0.942 -0.369 1.00 87.25 74 GLY A N 1
ATOM 587 C CA . GLY A 1 74 ? 1.326 0.308 -0.515 1.00 87.25 74 GLY A CA 1
ATOM 588 C C . GLY A 1 74 ? 1.392 -0.963 0.335 1.00 87.25 74 GLY A C 1
ATOM 589 O O . GLY A 1 74 ? 1.018 -0.935 1.499 1.00 87.25 74 GLY A O 1
ATOM 590 N N . ASN A 1 75 ? 1.826 -2.090 -0.237 1.00 82.50 75 ASN A N 1
ATOM 591 C CA . ASN A 1 75 ? 1.796 -3.399 0.434 1.00 82.50 75 ASN A CA 1
ATOM 592 C C . ASN A 1 75 ? 0.419 -3.756 1.048 1.00 82.50 75 ASN A C 1
ATOM 594 O O . ASN A 1 75 ? 0.360 -4.343 2.125 1.00 82.50 75 ASN A O 1
ATOM 598 N N . MET A 1 76 ? -0.684 -3.410 0.369 1.00 89.75 76 MET A N 1
ATOM 599 C CA . MET A 1 76 ? -2.095 -3.600 0.767 1.00 89.75 76 MET A CA 1
ATOM 600 C C . MET A 1 76 ? -2.599 -2.680 1.888 1.00 89.75 76 MET A C 1
ATOM 602 O O . MET A 1 76 ? -3.765 -2.269 1.861 1.00 89.75 76 MET A O 1
ATOM 606 N N . PHE A 1 77 ? -1.757 -2.349 2.868 1.00 91.44 77 PHE A N 1
ATOM 607 C CA . PHE A 1 77 ? -2.062 -1.377 3.914 1.00 91.44 77 PHE A CA 1
ATOM 608 C C . PHE A 1 77 ? -0.784 -0.797 4.530 1.00 91.44 77 PHE A C 1
ATOM 610 O O . PHE A 1 77 ? 0.074 -1.551 4.989 1.00 91.44 77 PHE A O 1
ATOM 617 N N . GLN A 1 78 ? -0.691 0.530 4.624 1.00 90.00 78 GLN A N 1
ATOM 618 C CA . GLN A 1 78 ? 0.376 1.232 5.344 1.00 90.00 78 GLN A CA 1
ATOM 619 C C . GLN A 1 78 ? -0.163 2.454 6.085 1.00 90.00 78 GLN A C 1
ATOM 621 O O . GLN A 1 78 ? -1.135 3.084 5.666 1.00 90.00 78 GLN A O 1
ATOM 626 N N . GLY A 1 79 ? 0.530 2.839 7.154 1.00 90.56 79 GLY A N 1
ATOM 627 C CA . GLY A 1 79 ? 0.242 4.075 7.870 1.00 90.56 79 GLY A CA 1
ATOM 628 C C . GLY A 1 79 ? -0.732 3.917 9.037 1.00 90.56 79 GLY A C 1
ATOM 629 O O . GLY A 1 79 ? -0.914 2.843 9.613 1.00 90.56 79 GLY A O 1
ATOM 630 N N . ARG A 1 80 ? -1.328 5.042 9.438 1.00 91.81 80 ARG A N 1
ATOM 631 C CA . ARG A 1 80 ? -2.153 5.140 10.644 1.00 91.81 80 ARG A CA 1
ATOM 632 C C . ARG A 1 80 ? -3.550 4.544 10.447 1.00 91.81 80 ARG A C 1
ATOM 634 O O . ARG A 1 80 ? -4.234 4.821 9.467 1.00 91.81 80 ARG A O 1
ATOM 641 N N . MET A 1 81 ? -4.020 3.802 11.448 1.00 92.50 81 MET A N 1
ATOM 642 C CA . MET A 1 81 ? -5.351 3.175 11.480 1.00 92.50 81 MET A CA 1
ATOM 643 C C . MET A 1 81 ? -6.436 4.076 12.107 1.00 92.50 81 MET A C 1
ATOM 645 O O . MET A 1 81 ? -7.291 3.597 12.848 1.00 92.50 81 MET A O 1
ATOM 649 N N . ASP A 1 82 ? -6.407 5.391 11.874 1.00 94.38 82 ASP A N 1
ATOM 650 C CA . ASP A 1 82 ? -7.309 6.345 12.546 1.00 94.38 82 ASP A CA 1
ATOM 651 C C . ASP A 1 82 ? -8.550 6.738 11.729 1.00 94.38 82 ASP A C 1
ATOM 653 O O . ASP A 1 82 ? -9.532 7.187 12.321 1.00 94.38 82 ASP A O 1
ATOM 657 N N . ARG A 1 83 ? -8.550 6.529 10.406 1.00 95.44 83 ARG A N 1
ATOM 658 C CA . ARG A 1 83 ? -9.649 6.929 9.502 1.00 95.44 83 ARG A CA 1
ATOM 659 C C . ARG A 1 83 ? -10.854 5.994 9.497 1.00 95.44 83 ARG A C 1
ATOM 661 O O . ARG A 1 83 ? -11.961 6.442 9.214 1.00 95.44 83 ARG A O 1
ATOM 668 N N . PHE A 1 84 ? -10.645 4.715 9.781 1.00 96.81 84 PHE A N 1
ATOM 669 C CA . PHE A 1 84 ? -11.672 3.685 9.657 1.00 96.81 84 PHE A CA 1
ATOM 670 C C . PHE A 1 84 ? -11.953 3.017 11.002 1.00 96.81 84 PHE A C 1
ATOM 672 O O . PHE A 1 84 ? -11.058 2.881 11.836 1.00 96.81 84 PHE A O 1
ATOM 679 N N . ASP A 1 85 ? -13.191 2.573 11.186 1.00 97.44 85 ASP A N 1
ATOM 680 C CA . ASP A 1 85 ? -13.567 1.613 12.216 1.00 97.44 85 ASP A CA 1
ATOM 681 C C . ASP A 1 85 ? -13.390 0.200 11.664 1.00 97.44 85 ASP A C 1
ATOM 683 O O . ASP A 1 85 ? -14.034 -0.186 10.683 1.00 97.44 85 ASP A O 1
ATOM 687 N N . PHE A 1 86 ? -12.495 -0.561 12.291 1.00 97.19 86 PHE A N 1
ATOM 688 C CA . PHE A 1 86 ? -12.154 -1.917 11.881 1.00 97.19 86 PHE A CA 1
ATOM 689 C C . PHE A 1 86 ? -12.973 -2.942 12.666 1.00 97.19 86 PHE A C 1
ATOM 691 O O . PHE A 1 86 ? -13.058 -2.889 13.893 1.00 97.19 86 PHE A O 1
ATOM 698 N N . LYS A 1 87 ? -13.541 -3.917 11.958 1.00 98.06 87 LYS A N 1
ATOM 699 C CA . LYS A 1 87 ? -14.308 -5.024 12.525 1.00 98.06 87 LYS A CA 1
ATOM 700 C C . LYS A 1 87 ? -13.839 -6.345 11.932 1.00 98.06 87 LYS A C 1
ATOM 702 O O . LYS A 1 87 ? -13.934 -6.565 10.727 1.00 98.06 87 LYS A O 1
ATOM 707 N N . LEU A 1 88 ? -13.403 -7.258 12.795 1.00 97.44 88 LEU A N 1
ATOM 708 C CA . LEU A 1 88 ? -13.180 -8.649 12.417 1.00 97.44 88 LEU A CA 1
ATOM 709 C C . LEU A 1 88 ? -14.538 -9.343 12.261 1.00 97.44 88 LEU A C 1
ATOM 711 O O . LEU A 1 88 ? -15.303 -9.446 13.219 1.00 97.44 88 LEU A O 1
ATOM 715 N N . THR A 1 89 ? -14.855 -9.787 11.049 1.00 97.00 89 THR A N 1
ATOM 716 C CA . THR A 1 89 ? -16.171 -10.371 10.729 1.00 97.00 89 THR A CA 1
ATOM 717 C C . THR A 1 89 ? -16.188 -11.894 10.771 1.00 97.00 89 THR A C 1
ATOM 719 O O . THR A 1 89 ? -17.256 -12.484 10.900 1.00 97.00 89 THR A O 1
ATOM 722 N N . GLY A 1 90 ? -15.019 -12.532 10.730 1.00 96.88 90 GLY A N 1
ATOM 723 C CA . GLY A 1 90 ? -14.877 -13.977 10.858 1.00 96.88 90 GLY A CA 1
ATOM 724 C C . GLY A 1 90 ? -13.797 -14.528 9.940 1.00 96.88 90 GLY A C 1
ATOM 725 O O . GLY A 1 90 ? -12.910 -13.795 9.500 1.00 96.88 90 GLY A O 1
ATOM 726 N N . LYS A 1 91 ? -13.894 -15.828 9.658 1.00 97.25 91 LYS A N 1
ATOM 727 C CA . LYS A 1 91 ? -13.022 -16.547 8.728 1.00 97.25 91 LYS A CA 1
ATOM 728 C C . LYS A 1 91 ? -13.814 -17.079 7.544 1.00 97.25 91 LYS A C 1
ATOM 730 O O . LYS A 1 91 ? -14.988 -17.416 7.694 1.00 97.25 91 LYS A O 1
ATOM 735 N N . LYS A 1 92 ? -13.158 -17.222 6.397 1.00 96.69 92 LYS A N 1
ATOM 736 C CA . LYS A 1 92 ? -13.666 -17.988 5.251 1.00 96.69 92 LYS A CA 1
ATOM 737 C C . LYS A 1 92 ? -12.521 -18.671 4.511 1.00 96.69 92 LYS A C 1
ATOM 739 O O . LYS A 1 92 ? -11.373 -18.265 4.655 1.00 96.69 92 LYS A O 1
ATOM 744 N N . GLU A 1 93 ? -12.835 -19.672 3.700 1.00 96.75 93 GLU A N 1
ATOM 745 C CA . GLU A 1 93 ? -11.885 -20.194 2.717 1.00 96.75 93 GLU A CA 1
ATOM 746 C C . GLU A 1 93 ? -11.882 -19.306 1.466 1.00 96.75 93 GLU A C 1
ATOM 748 O O . GLU A 1 93 ? -12.937 -18.862 1.003 1.00 96.75 93 GLU A O 1
ATOM 753 N N . LEU A 1 94 ? -10.695 -19.038 0.928 1.00 94.94 94 LEU A N 1
ATOM 754 C CA . LEU A 1 94 ? -10.476 -18.239 -0.272 1.00 94.94 94 LEU A CA 1
ATOM 755 C C . LEU A 1 94 ? -9.349 -18.864 -1.101 1.00 94.94 94 LEU A C 1
ATOM 757 O O . LEU A 1 94 ? -8.392 -19.405 -0.552 1.00 94.94 94 LEU A O 1
ATOM 761 N N . ILE A 1 95 ? -9.470 -18.804 -2.426 1.00 94.75 95 ILE A N 1
ATOM 762 C CA . ILE A 1 95 ? -8.376 -19.169 -3.328 1.00 94.75 95 ILE A CA 1
ATOM 763 C C . ILE A 1 95 ? -7.513 -17.924 -3.511 1.00 94.75 95 ILE A C 1
ATOM 765 O O . ILE A 1 95 ? -8.006 -16.917 -4.017 1.00 94.75 95 ILE A O 1
ATOM 769 N N . VAL A 1 96 ? -6.254 -17.993 -3.091 1.00 93.00 96 VAL A N 1
ATOM 770 C CA . VAL A 1 96 ? -5.330 -16.854 -3.074 1.00 93.00 96 VAL A CA 1
ATOM 771 C C . VAL A 1 96 ? -4.002 -17.212 -3.738 1.00 93.00 96 VAL A C 1
ATOM 773 O O . VAL A 1 96 ? -3.634 -18.392 -3.780 1.00 93.00 96 VAL A O 1
ATOM 776 N N . PRO A 1 97 ? -3.267 -16.221 -4.268 1.00 91.88 97 PRO A N 1
ATOM 777 C CA . PRO A 1 97 ? -1.895 -16.432 -4.696 1.00 91.88 97 PRO A CA 1
ATOM 778 C C . PRO A 1 97 ? -1.009 -16.754 -3.488 1.00 91.88 97 PRO A C 1
ATOM 780 O O . PRO A 1 97 ? -1.016 -16.015 -2.506 1.00 91.88 97 PRO A O 1
ATOM 783 N N . TYR A 1 98 ? -0.221 -17.826 -3.567 1.00 91.00 98 TYR A N 1
ATOM 784 C CA . TYR A 1 98 ? 0.677 -18.232 -2.480 1.00 91.00 98 TYR A CA 1
ATOM 785 C C . TYR A 1 98 ? 1.943 -18.896 -3.023 1.00 91.00 98 TYR A C 1
ATOM 787 O O . TYR A 1 98 ? 1.873 -19.570 -4.053 1.00 91.00 98 TYR A O 1
ATOM 795 N N . ASN A 1 99 ? 3.092 -18.730 -2.353 1.00 89.12 99 ASN A N 1
ATOM 796 C CA . ASN A 1 99 ? 4.353 -19.379 -2.732 1.00 89.12 99 ASN A CA 1
ATOM 797 C C . ASN A 1 99 ? 4.690 -19.187 -4.230 1.00 89.12 99 ASN A C 1
ATOM 799 O O . ASN A 1 99 ? 4.911 -20.133 -4.997 1.00 89.12 99 ASN A O 1
ATOM 803 N N . ASN A 1 100 ? 4.676 -17.930 -4.684 1.00 91.00 100 ASN A N 1
ATOM 804 C CA . ASN A 1 100 ? 4.873 -17.576 -6.092 1.00 91.00 100 ASN A CA 1
ATOM 805 C C . ASN A 1 100 ? 6.355 -17.455 -6.494 1.00 91.00 100 ASN A C 1
ATOM 807 O O . ASN A 1 100 ? 6.677 -16.710 -7.418 1.00 91.00 100 ASN A O 1
ATOM 811 N N . TYR A 1 101 ? 7.279 -18.201 -5.872 1.00 91.38 101 TYR A N 1
ATOM 812 C CA . TYR A 1 101 ? 8.698 -18.182 -6.273 1.00 91.38 101 TYR A CA 1
ATOM 813 C C . TYR A 1 101 ? 8.903 -18.502 -7.759 1.00 91.38 101 TYR A C 1
ATOM 815 O O . TYR A 1 101 ? 9.778 -17.920 -8.389 1.00 91.38 101 TYR A O 1
ATOM 823 N N . ARG A 1 102 ? 8.083 -19.384 -8.348 1.00 91.00 102 ARG A N 1
ATOM 824 C CA . ARG A 1 102 ? 8.152 -19.694 -9.786 1.00 91.00 102 ARG A CA 1
ATOM 825 C C . ARG A 1 102 ? 7.917 -18.456 -10.655 1.00 91.00 102 ARG A C 1
ATOM 827 O O . ARG A 1 102 ? 8.578 -18.319 -11.677 1.00 91.00 102 ARG A O 1
ATOM 834 N N . LEU A 1 103 ? 7.013 -17.563 -10.247 1.00 91.44 103 LEU A N 1
ATOM 835 C CA . LEU A 1 103 ? 6.637 -16.375 -11.015 1.00 91.44 103 LEU A CA 1
ATOM 836 C C . LEU A 1 103 ? 7.849 -15.469 -11.283 1.00 91.44 103 LEU A C 1
ATOM 838 O O . LEU A 1 103 ? 7.970 -14.926 -12.373 1.00 91.44 103 LEU A O 1
ATOM 842 N N . SER A 1 104 ? 8.775 -15.354 -10.322 1.00 88.50 104 SER A N 1
ATOM 843 C CA . SER A 1 104 ? 9.990 -14.536 -10.466 1.00 88.50 104 SER A CA 1
ATOM 844 C C . SER A 1 104 ? 11.093 -15.186 -11.307 1.00 88.50 104 SER A C 1
ATOM 846 O O . SER A 1 104 ? 12.075 -14.523 -11.629 1.00 88.50 104 SER A O 1
ATOM 848 N N . GLN A 1 105 ? 10.947 -16.468 -11.657 1.00 92.50 105 GLN A N 1
ATOM 849 C CA . GLN A 1 105 ? 11.910 -17.229 -12.462 1.00 92.50 105 GLN A CA 1
ATOM 850 C C . GLN A 1 105 ? 11.470 -17.397 -13.921 1.00 92.50 105 GLN A C 1
ATOM 852 O O . GLN A 1 105 ? 12.234 -17.911 -14.737 1.00 92.50 105 GLN A O 1
ATOM 857 N N . LEU A 1 106 ? 10.235 -17.014 -14.252 1.00 94.31 106 LEU A N 1
ATOM 858 C CA . LEU A 1 106 ? 9.715 -17.103 -15.611 1.00 94.31 106 LEU A CA 1
ATOM 859 C C . LEU A 1 106 ? 10.195 -15.917 -16.466 1.00 94.31 106 LEU A C 1
ATOM 861 O O . LEU A 1 106 ? 10.357 -14.809 -15.945 1.00 94.31 106 LEU A O 1
ATOM 865 N N . PRO A 1 107 ? 10.394 -16.117 -17.781 1.00 94.19 107 PRO A N 1
ATOM 866 C CA . PRO A 1 107 ? 10.569 -15.019 -18.723 1.00 94.19 107 PRO A CA 1
ATOM 867 C C . PRO A 1 107 ? 9.428 -14.001 -18.621 1.00 94.19 107 PRO A C 1
ATOM 869 O O . PRO A 1 107 ? 8.270 -14.371 -18.439 1.00 94.19 107 PRO A O 1
ATOM 872 N N . THR A 1 108 ? 9.742 -12.716 -18.796 1.00 91.69 108 THR A N 1
ATOM 873 C CA . THR A 1 108 ? 8.764 -11.615 -18.734 1.00 91.69 108 THR A CA 1
ATOM 874 C C . THR A 1 108 ? 7.531 -11.867 -19.609 1.00 91.69 108 THR A C 1
ATOM 876 O O . THR A 1 108 ? 6.409 -11.631 -19.162 1.00 91.69 108 THR A O 1
ATOM 879 N N . ASP A 1 109 ? 7.729 -12.397 -20.818 1.00 93.00 109 ASP A N 1
ATOM 880 C CA . ASP A 1 109 ? 6.655 -12.666 -21.784 1.00 93.00 109 ASP A CA 1
ATOM 881 C C . ASP A 1 109 ? 5.702 -13.790 -21.334 1.00 93.00 109 ASP A C 1
ATOM 883 O O . ASP A 1 109 ? 4.545 -13.819 -21.748 1.00 93.00 109 ASP A O 1
ATOM 887 N N . ASP A 1 110 ? 6.151 -14.675 -20.438 1.00 93.94 110 ASP A N 1
ATOM 888 C CA . ASP A 1 110 ? 5.322 -15.740 -19.859 1.00 93.94 110 ASP A CA 1
ATOM 889 C C . ASP A 1 110 ? 4.533 -15.256 -18.630 1.00 93.94 110 ASP A C 1
ATOM 891 O O . ASP A 1 110 ? 3.509 -15.844 -18.263 1.00 93.94 110 ASP A O 1
ATOM 895 N N . VAL A 1 111 ? 5.007 -14.183 -17.984 1.00 93.50 111 VAL A N 1
ATOM 896 C CA . VAL A 1 111 ? 4.409 -13.588 -16.780 1.00 93.50 111 VAL A CA 1
ATOM 897 C C . VAL A 1 111 ? 3.324 -12.580 -17.137 1.00 93.50 111 VAL A C 1
ATOM 899 O O . VAL A 1 111 ? 2.261 -12.576 -16.513 1.00 93.50 111 VAL A O 1
ATOM 902 N N . PHE A 1 112 ? 3.562 -11.706 -18.114 1.00 92.06 112 PHE A N 1
ATOM 903 C CA . PHE A 1 112 ? 2.651 -10.606 -18.427 1.00 92.06 112 PHE A CA 1
ATOM 904 C C . PHE A 1 112 ? 1.792 -10.914 -19.654 1.00 92.06 112 PHE A C 1
ATOM 906 O O . PHE A 1 112 ? 2.275 -10.960 -20.780 1.00 92.06 112 PHE A O 1
ATOM 913 N N . GLY A 1 113 ? 0.483 -11.061 -19.441 1.00 88.50 113 GLY A N 1
ATOM 914 C CA . GLY A 1 113 ? -0.496 -11.058 -20.523 1.00 88.50 113 GLY A CA 1
ATOM 915 C C . GLY A 1 113 ? -0.821 -9.638 -21.001 1.00 88.50 113 GLY A C 1
ATOM 916 O O . GLY A 1 113 ? -0.331 -8.642 -20.474 1.00 88.50 113 GLY A O 1
ATOM 917 N N . ALA A 1 114 ? -1.731 -9.523 -21.973 1.00 89.31 114 ALA A N 1
ATOM 918 C CA . ALA A 1 114 ? -2.060 -8.237 -22.598 1.00 89.31 114 ALA A CA 1
ATOM 919 C C . ALA A 1 114 ? -2.650 -7.180 -21.639 1.00 89.31 114 ALA A C 1
ATOM 921 O O . ALA A 1 114 ? -2.560 -5.985 -21.912 1.00 89.31 114 ALA A O 1
ATOM 922 N N . LYS A 1 115 ? -3.313 -7.605 -20.554 1.00 89.94 115 LYS A N 1
ATOM 923 C CA . LYS A 1 115 ? -3.998 -6.704 -19.602 1.00 89.94 115 LYS A CA 1
ATOM 924 C C . LYS A 1 115 ? -3.753 -7.029 -18.130 1.00 89.94 115 LYS A C 1
ATOM 926 O O . LYS A 1 115 ? -4.007 -6.186 -17.279 1.00 89.94 115 LYS A O 1
ATOM 931 N N . HIS A 1 116 ? -3.329 -8.248 -17.828 1.00 89.50 116 HIS A N 1
ATOM 932 C CA . HIS A 1 116 ? -3.100 -8.740 -16.476 1.00 89.50 116 HIS A CA 1
ATOM 933 C C . HIS A 1 116 ? -2.003 -9.805 -16.508 1.00 89.50 116 HIS A C 1
ATOM 935 O O . HIS A 1 116 ? -1.660 -10.322 -17.573 1.00 89.50 116 HIS A O 1
ATOM 941 N N . ILE A 1 117 ? -1.470 -10.140 -15.336 1.00 91.00 117 ILE A N 1
ATOM 942 C CA . ILE A 1 117 ? -0.524 -11.248 -15.169 1.00 91.00 117 ILE A CA 1
ATOM 943 C C . ILE A 1 117 ? -1.183 -12.547 -15.639 1.00 91.00 117 ILE A C 1
ATOM 945 O O . ILE A 1 117 ? -2.386 -12.744 -15.444 1.00 91.00 117 ILE A O 1
ATOM 949 N N . ASN A 1 118 ? -0.408 -13.411 -16.285 1.00 93.12 118 ASN A N 1
ATOM 950 C CA . ASN A 1 118 ? -0.843 -14.722 -16.731 1.00 93.12 118 ASN A CA 1
ATOM 951 C C . ASN A 1 118 ? -1.285 -15.574 -15.521 1.00 93.12 118 ASN A C 1
ATOM 953 O O . ASN A 1 118 ? -0.441 -15.911 -14.688 1.00 93.12 118 ASN A O 1
ATOM 957 N N . PRO A 1 119 ? -2.575 -15.945 -15.398 1.00 91.81 119 PRO A N 1
ATOM 958 C CA . PRO A 1 119 ? -3.055 -16.714 -14.252 1.00 91.81 119 PRO A CA 1
ATOM 959 C C . PRO A 1 119 ? -2.396 -18.090 -14.120 1.00 91.81 119 PRO A C 1
ATOM 961 O O . PRO A 1 119 ? -2.248 -18.558 -12.995 1.00 91.81 119 PRO A O 1
ATOM 964 N N . ASP A 1 120 ? -1.958 -18.695 -15.230 1.00 92.19 120 ASP A N 1
ATOM 965 C CA . ASP A 1 120 ? -1.279 -20.001 -15.248 1.00 92.19 120 ASP A CA 1
ATOM 966 C C . ASP A 1 120 ? 0.164 -19.923 -14.719 1.00 92.19 120 ASP A C 1
ATOM 968 O O . ASP A 1 120 ? 0.756 -20.932 -14.324 1.00 92.19 120 ASP A O 1
ATOM 972 N N . ALA A 1 121 ? 0.744 -18.720 -14.706 1.00 92.94 121 ALA A N 1
ATOM 973 C CA . ALA A 1 121 ? 2.049 -18.457 -14.109 1.00 92.94 121 ALA A CA 1
ATOM 974 C C . ALA A 1 121 ? 1.966 -18.282 -12.581 1.00 92.94 121 ALA A C 1
ATOM 976 O O . ALA A 1 121 ? 2.982 -18.401 -11.893 1.00 92.94 121 ALA A O 1
ATOM 977 N N . VAL A 1 122 ? 0.767 -18.015 -12.050 1.00 93.94 122 VAL A N 1
ATOM 978 C CA . VAL A 1 122 ? 0.504 -17.801 -10.624 1.00 93.94 122 VAL A CA 1
ATOM 979 C C . VAL A 1 122 ? 0.104 -19.120 -9.970 1.00 93.94 122 VAL A C 1
ATOM 981 O O . VAL A 1 122 ? -0.720 -19.879 -10.481 1.00 93.94 122 VAL A O 1
ATOM 984 N N . ARG A 1 123 ? 0.680 -19.399 -8.803 1.00 93.75 123 ARG A N 1
ATOM 985 C CA . ARG A 1 123 ? 0.288 -20.530 -7.967 1.00 93.75 123 ARG A CA 1
ATOM 986 C C . ARG A 1 123 ? -0.889 -20.121 -7.090 1.00 93.75 123 ARG A C 1
ATOM 988 O O . ARG A 1 123 ? -0.770 -19.237 -6.243 1.00 93.75 123 ARG A O 1
ATOM 995 N N . TRP A 1 124 ? -2.011 -20.799 -7.297 1.00 93.19 124 TRP A N 1
ATOM 996 C CA . TRP A 1 124 ? -3.248 -20.584 -6.559 1.00 93.19 124 TRP A CA 1
ATOM 997 C C . TRP A 1 124 ? -3.449 -21.684 -5.530 1.00 93.19 124 TRP A C 1
ATOM 999 O O . TRP A 1 124 ? -3.405 -22.870 -5.861 1.00 93.19 124 TRP A O 1
ATOM 1009 N N . GLU A 1 125 ? -3.716 -21.293 -4.292 1.00 93.62 125 GLU A N 1
ATOM 1010 C CA . GLU A 1 125 ? -3.961 -22.221 -3.197 1.00 93.62 125 GLU A CA 1
ATOM 1011 C C . GLU A 1 125 ? -5.204 -21.824 -2.416 1.00 93.62 125 GLU A C 1
ATOM 1013 O O . GLU A 1 125 ? -5.530 -20.645 -2.284 1.00 93.62 125 GLU A O 1
ATOM 1018 N N . ARG A 1 126 ? -5.910 -22.821 -1.880 1.00 95.75 126 ARG A N 1
ATOM 1019 C CA . ARG A 1 126 ? -7.028 -22.573 -0.975 1.00 95.75 126 ARG A CA 1
ATOM 1020 C C . ARG A 1 126 ? -6.485 -22.371 0.432 1.00 95.75 126 ARG A C 1
ATOM 1022 O O . ARG A 1 126 ? -5.983 -23.319 1.028 1.00 95.75 126 ARG A O 1
ATOM 1029 N N . HIS A 1 127 ? -6.669 -21.170 0.961 1.00 95.56 127 HIS A N 1
ATOM 1030 C CA . HIS A 1 127 ? -6.279 -20.794 2.317 1.00 95.56 127 HIS A CA 1
ATOM 1031 C C . HIS A 1 127 ? -7.484 -20.308 3.111 1.00 95.56 127 HIS A C 1
ATOM 1033 O O . HIS A 1 127 ? -8.497 -19.871 2.555 1.00 95.56 127 HIS A O 1
ATOM 1039 N N . ARG A 1 128 ? -7.386 -20.403 4.435 1.00 97.62 128 ARG A N 1
ATOM 1040 C CA . ARG A 1 128 ? -8.346 -19.764 5.336 1.00 97.62 128 ARG A CA 1
ATOM 1041 C C . ARG A 1 128 ? -7.871 -18.343 5.587 1.00 97.62 128 ARG A C 1
ATOM 1043 O O . ARG A 1 128 ? -6.709 -18.121 5.899 1.00 97.62 128 ARG A O 1
ATOM 1050 N N . VAL A 1 129 ? -8.786 -17.392 5.469 1.00 97.44 129 VAL A N 1
ATOM 1051 C CA . VAL A 1 129 ? -8.495 -15.973 5.658 1.00 97.44 129 VAL A CA 1
ATOM 1052 C C . VAL A 1 129 ? -9.424 -15.382 6.703 1.00 97.44 129 VAL A C 1
ATOM 1054 O O . VAL A 1 129 ? -10.619 -15.691 6.747 1.00 97.44 129 VAL A O 1
ATOM 1057 N N . TRP A 1 130 ? -8.886 -14.492 7.524 1.00 98.00 130 TRP A N 1
ATOM 1058 C CA . TRP A 1 130 ? -9.657 -13.572 8.341 1.00 98.00 130 TRP A CA 1
ATOM 1059 C C . TRP A 1 130 ? -10.202 -12.439 7.474 1.00 98.00 130 TRP A C 1
ATOM 1061 O O . TRP A 1 130 ? -9.478 -11.853 6.671 1.00 98.00 130 TRP A O 1
ATOM 1071 N N . VAL A 1 131 ? -11.477 -12.105 7.657 1.00 98.00 131 VAL A N 1
ATOM 1072 C CA . VAL A 1 131 ? -12.135 -11.010 6.939 1.00 98.00 131 VAL A CA 1
ATOM 1073 C C . VAL A 1 131 ? -12.274 -9.813 7.872 1.00 98.00 131 VAL A C 1
ATOM 1075 O O . VAL A 1 131 ? -13.040 -9.851 8.843 1.00 98.00 131 VAL A O 1
ATOM 1078 N N . VAL A 1 132 ? -11.552 -8.739 7.566 1.00 98.00 132 VAL A N 1
ATOM 1079 C CA . VAL A 1 132 ? -11.590 -7.481 8.318 1.00 98.00 132 VAL A CA 1
ATOM 1080 C C . VAL A 1 132 ? -12.301 -6.428 7.483 1.00 98.00 132 VAL A C 1
ATOM 1082 O O . VAL A 1 132 ? -11.851 -6.066 6.400 1.00 98.00 132 VAL A O 1
ATOM 1085 N N . GLU A 1 133 ? -13.417 -5.915 7.984 1.00 97.62 133 GLU A N 1
ATOM 1086 C CA . GLU A 1 133 ? -14.106 -4.781 7.377 1.00 97.62 133 GLU A CA 1
ATOM 1087 C C . GLU A 1 133 ? -13.628 -3.478 8.008 1.00 97.62 133 GLU A C 1
ATOM 1089 O O . GLU A 1 133 ? -13.506 -3.386 9.225 1.00 97.62 133 GLU A O 1
ATOM 1094 N N . ALA A 1 134 ? -13.395 -2.463 7.184 1.00 97.31 134 ALA A N 1
ATOM 1095 C CA . ALA A 1 134 ? -13.022 -1.124 7.610 1.00 97.31 134 ALA A CA 1
ATOM 1096 C C . ALA A 1 134 ? -14.046 -0.127 7.060 1.00 97.31 134 ALA A C 1
ATOM 1098 O O . ALA A 1 134 ? -14.172 0.040 5.846 1.00 97.31 134 ALA A O 1
ATOM 1099 N N . THR A 1 135 ? -14.801 0.520 7.945 1.00 97.19 135 THR A N 1
ATOM 1100 C CA . THR A 1 135 ? -15.833 1.507 7.574 1.00 97.19 135 THR A CA 1
ATOM 1101 C C . THR A 1 135 ? -15.327 2.907 7.880 1.00 97.19 135 THR A C 1
ATOM 1103 O O . THR A 1 135 ? -14.795 3.132 8.961 1.00 97.19 135 THR A O 1
ATOM 1106 N N . LEU A 1 136 ? -15.431 3.841 6.930 1.00 96.88 136 LEU A N 1
ATOM 1107 C CA . LEU A 1 136 ? -14.933 5.204 7.121 1.00 96.88 136 LEU A CA 1
ATOM 1108 C C . LEU A 1 136 ? -15.689 5.873 8.276 1.00 96.88 136 LEU A C 1
ATOM 1110 O O . LEU A 1 136 ? -16.922 5.873 8.288 1.00 96.88 136 LEU A O 1
ATOM 1114 N N . LYS A 1 137 ? -14.956 6.458 9.227 1.00 97.06 137 LYS A N 1
ATOM 1115 C CA . LYS A 1 137 ? -15.562 7.210 10.330 1.00 97.06 137 LYS A CA 1
ATOM 1116 C C . LYS A 1 137 ? -16.279 8.450 9.807 1.00 97.06 137 LYS A C 1
ATOM 1118 O O . LYS A 1 137 ? -15.851 9.063 8.832 1.00 97.06 137 LYS A O 1
ATOM 1123 N N . SER A 1 138 ? -17.347 8.862 10.486 1.00 94.38 138 SER A N 1
ATOM 1124 C CA . SER A 1 138 ? -18.170 10.006 10.066 1.00 94.38 138 SER A CA 1
ATOM 1125 C C . SER A 1 138 ? -17.430 11.348 10.070 1.00 94.38 138 SER A C 1
ATOM 1127 O O . SER A 1 138 ? -17.826 12.264 9.356 1.00 94.38 138 SER A O 1
ATOM 1129 N N . ASP A 1 139 ? -16.384 11.477 10.884 1.00 95.38 139 ASP A N 1
ATOM 1130 C CA . ASP A 1 139 ? -15.534 12.665 11.014 1.00 95.38 139 ASP A CA 1
ATOM 1131 C C . ASP A 1 139 ? -14.248 12.584 10.169 1.00 95.38 139 ASP A C 1
ATOM 1133 O O . ASP A 1 139 ? -13.450 13.525 10.143 1.00 95.38 139 ASP A O 1
ATOM 1137 N N . ALA A 1 140 ? -14.041 11.479 9.449 1.00 94.81 140 ALA A N 1
ATOM 1138 C CA . ALA A 1 140 ? -12.870 11.247 8.620 1.00 94.81 140 ALA A CA 1
ATOM 1139 C C . ALA A 1 140 ? -13.147 11.512 7.132 1.00 94.81 140 ALA A C 1
ATOM 1141 O O . ALA A 1 140 ? -14.263 11.393 6.630 1.00 94.81 140 ALA A O 1
ATOM 1142 N N . ARG A 1 141 ? -12.080 11.833 6.391 1.00 93.19 141 ARG A N 1
ATOM 1143 C CA . ARG A 1 141 ? -12.089 11.939 4.929 1.00 93.19 141 ARG A CA 1
ATOM 1144 C C . ARG A 1 141 ? -11.194 10.855 4.343 1.00 93.19 141 ARG A C 1
ATOM 1146 O O . ARG A 1 141 ? -10.051 10.719 4.771 1.00 93.19 141 ARG A O 1
ATOM 1153 N N . HIS A 1 142 ? -11.713 10.149 3.344 1.00 93.62 142 HIS A N 1
ATOM 1154 C CA . HIS A 1 142 ? -10.964 9.226 2.500 1.00 93.62 142 HIS A CA 1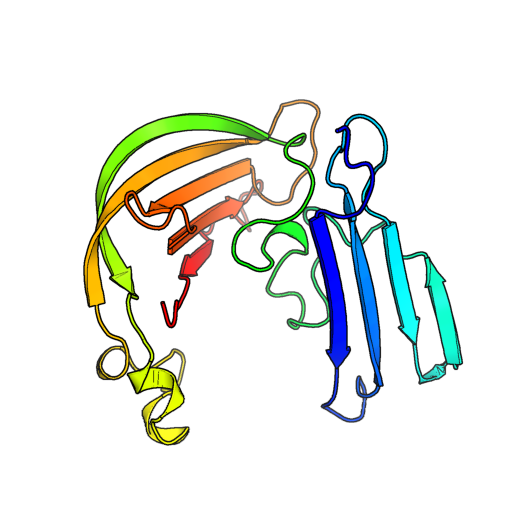
ATOM 1155 C C . HIS A 1 142 ? -11.697 9.033 1.166 1.00 93.62 142 HIS A C 1
ATOM 1157 O O . HIS A 1 142 ? -12.920 9.192 1.102 1.00 93.62 142 HIS A O 1
ATOM 1163 N N . ALA A 1 143 ? -10.983 8.653 0.107 1.00 92.44 143 ALA A N 1
ATOM 1164 C CA . ALA A 1 143 ? -11.602 8.316 -1.176 1.00 92.44 143 ALA A CA 1
ATOM 1165 C C . ALA A 1 143 ? -12.559 7.111 -1.064 1.00 92.44 143 ALA A C 1
ATOM 1167 O O . ALA A 1 143 ? -13.636 7.104 -1.668 1.00 92.44 143 ALA A O 1
ATOM 1168 N N . TYR A 1 144 ? -12.193 6.125 -0.243 1.00 93.38 144 TYR A N 1
ATOM 1169 C CA . TYR A 1 144 ? -13.019 4.958 0.077 1.00 93.38 144 TYR A CA 1
ATOM 1170 C C . TYR A 1 144 ? -13.966 5.198 1.252 1.00 93.38 144 TYR A C 1
ATOM 1172 O O . TYR A 1 144 ? -13.555 5.704 2.291 1.00 93.38 144 TYR A O 1
ATOM 1180 N N . SER A 1 145 ? -15.214 4.754 1.106 1.00 94.06 145 SER A N 1
ATOM 1181 C CA . SER A 1 145 ? -16.208 4.706 2.187 1.00 94.06 145 SER A CA 1
ATOM 1182 C C . SER A 1 145 ? -16.134 3.407 2.995 1.00 94.06 145 SER A C 1
ATOM 1184 O O . SER A 1 145 ? -16.438 3.394 4.188 1.00 94.06 145 SER A O 1
ATOM 1186 N N . LYS A 1 146 ? -15.701 2.317 2.356 1.00 94.69 146 LYS A N 1
ATOM 1187 C CA . LYS A 1 146 ? -15.510 1.001 2.967 1.00 94.69 146 LYS A CA 1
ATOM 1188 C C . LYS A 1 146 ? -14.292 0.318 2.355 1.00 94.69 146 LYS A C 1
ATOM 1190 O O . LYS A 1 146 ? -14.022 0.486 1.165 1.00 94.69 146 LYS A O 1
ATOM 1195 N N . ARG A 1 147 ? -13.594 -0.486 3.151 1.00 95.62 147 ARG A N 1
ATOM 1196 C CA . ARG A 1 147 ? -12.595 -1.451 2.689 1.00 95.62 147 ARG A CA 1
ATOM 1197 C C . ARG A 1 147 ? -12.850 -2.822 3.310 1.00 95.62 147 ARG A C 1
ATOM 1199 O O . ARG A 1 147 ? -13.435 -2.920 4.390 1.00 95.62 147 ARG A O 1
ATOM 1206 N N . THR A 1 148 ? -12.403 -3.869 2.636 1.00 96.56 148 THR A N 1
ATOM 1207 C CA . THR A 1 148 ? -12.380 -5.234 3.168 1.00 96.56 148 THR A CA 1
ATOM 1208 C C . THR A 1 148 ? -10.989 -5.802 2.960 1.00 96.56 148 THR A C 1
ATOM 1210 O O . THR A 1 148 ? -10.499 -5.814 1.839 1.00 96.56 148 THR A O 1
ATOM 1213 N N . PHE A 1 149 ? -10.359 -6.268 4.030 1.00 97.06 149 PHE A N 1
ATOM 1214 C CA . PHE A 1 149 ? -9.059 -6.922 3.986 1.00 97.06 149 PHE A CA 1
ATOM 1215 C C . PHE A 1 149 ? -9.232 -8.412 4.246 1.00 97.06 149 PHE A C 1
ATOM 1217 O O . PHE A 1 149 ? -9.951 -8.812 5.168 1.00 97.06 149 PHE A O 1
ATOM 1224 N N . TYR A 1 150 ? -8.549 -9.217 3.445 1.00 96.69 150 TYR A N 1
ATOM 1225 C CA . TYR A 1 150 ? -8.433 -10.654 3.624 1.00 96.69 150 TYR A CA 1
ATOM 1226 C C . TYR A 1 150 ? -7.024 -10.933 4.124 1.00 96.69 150 TYR A C 1
ATOM 1228 O O . TYR A 1 150 ? -6.052 -10.724 3.401 1.00 96.69 150 TYR A O 1
ATOM 1236 N N . VAL A 1 151 ? -6.924 -11.337 5.386 1.00 96.44 151 VAL A N 1
ATOM 1237 C CA . VAL A 1 151 ? -5.651 -11.598 6.060 1.00 96.44 151 VAL A CA 1
ATOM 1238 C C . VAL A 1 151 ? -5.467 -13.101 6.159 1.00 96.44 151 VAL A C 1
ATOM 1240 O O . VAL A 1 151 ? -6.345 -13.785 6.684 1.00 96.44 151 VAL A O 1
ATOM 1243 N N . ASP A 1 152 ? -4.354 -13.610 5.651 1.00 95.38 152 ASP A N 1
ATOM 1244 C CA . ASP A 1 152 ? -4.011 -15.024 5.731 1.00 95.38 152 ASP A CA 1
ATOM 1245 C C . ASP A 1 152 ? -3.968 -15.503 7.191 1.00 95.38 152 ASP A C 1
ATOM 1247 O O . ASP A 1 152 ? -3.433 -14.811 8.062 1.00 95.38 152 ASP A O 1
ATOM 1251 N N . GLU A 1 153 ? -4.568 -16.663 7.477 1.00 94.75 153 GLU A N 1
ATOM 1252 C CA . GLU A 1 153 ? -4.641 -17.192 8.847 1.00 94.75 153 GLU A CA 1
ATOM 1253 C C . GLU A 1 153 ? -3.267 -17.609 9.383 1.00 94.75 153 GLU A C 1
ATOM 1255 O O . GLU A 1 153 ? -3.017 -17.444 10.580 1.00 94.75 153 GLU A O 1
ATOM 1260 N N . ASP A 1 154 ? -2.394 -18.119 8.514 1.00 90.69 154 ASP A N 1
ATOM 1261 C CA . ASP A 1 154 ? -1.127 -18.726 8.916 1.00 90.69 154 ASP A CA 1
ATOM 1262 C C . ASP A 1 154 ? 0.025 -17.703 8.879 1.00 90.69 154 ASP A C 1
ATOM 1264 O O . ASP A 1 154 ? 0.812 -17.604 9.824 1.00 90.69 154 ASP A O 1
ATOM 1268 N N . GLY A 1 155 ? 0.105 -16.900 7.815 1.00 87.88 155 GLY A N 1
ATOM 1269 C CA . GLY A 1 155 ? 1.172 -15.927 7.569 1.00 87.88 155 GLY A CA 1
ATOM 1270 C C . GLY A 1 155 ? 0.880 -14.498 8.030 1.00 87.88 155 GLY A C 1
ATOM 1271 O O . GLY 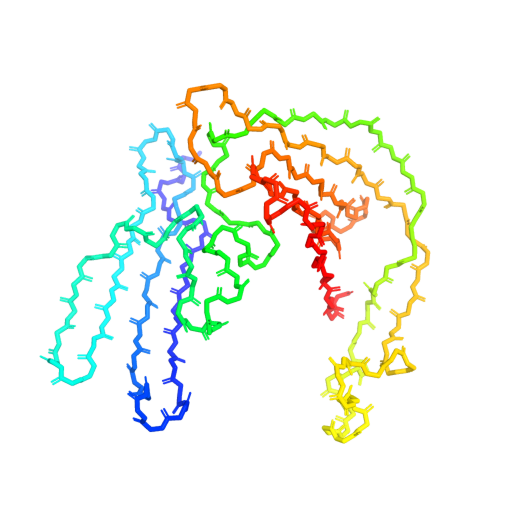A 1 155 ? 1.792 -13.672 8.023 1.00 87.88 155 GLY A O 1
ATOM 1272 N N . TRP A 1 156 ? -0.360 -14.183 8.424 1.00 90.94 156 TRP A N 1
ATOM 1273 C CA . TRP A 1 156 ? -0.793 -12.841 8.855 1.00 90.94 156 TRP A CA 1
ATOM 1274 C C . TRP A 1 156 ? -0.548 -11.720 7.833 1.00 90.94 156 TRP A C 1
ATOM 1276 O O . TRP A 1 156 ? -0.545 -10.535 8.173 1.00 90.94 156 TRP A O 1
ATOM 1286 N N . THR A 1 157 ? -0.362 -12.078 6.565 1.00 91.38 157 THR A N 1
ATOM 1287 C CA . THR A 1 157 ? -0.214 -11.131 5.463 1.00 91.38 157 THR A CA 1
ATOM 1288 C C . THR A 1 157 ? -1.578 -10.802 4.871 1.00 91.38 157 THR A C 1
ATOM 1290 O O . THR A 1 157 ? -2.494 -11.624 4.864 1.00 91.38 157 THR A O 1
ATOM 1293 N N . ILE A 1 158 ? -1.738 -9.585 4.355 1.00 94.75 158 ILE A N 1
ATOM 1294 C CA . ILE A 1 158 ? -2.933 -9.243 3.584 1.00 94.75 158 ILE A CA 1
ATOM 1295 C C . ILE A 1 158 ? -2.773 -9.863 2.190 1.00 94.75 158 ILE A C 1
ATOM 1297 O O . ILE A 1 158 ? -1.858 -9.512 1.440 1.00 94.75 158 ILE A O 1
ATOM 1301 N N . VAL A 1 159 ? -3.649 -10.809 1.858 1.00 94.19 159 VAL A N 1
ATOM 1302 C CA . VAL A 1 159 ? -3.636 -11.543 0.582 1.00 94.19 159 VAL A CA 1
ATOM 1303 C C . VAL A 1 159 ? -4.508 -10.889 -0.480 1.00 94.19 159 VAL A C 1
ATOM 1305 O O . VAL A 1 159 ? -4.199 -10.935 -1.669 1.00 94.19 159 VAL A O 1
ATOM 1308 N N . GLU A 1 160 ? -5.566 -10.208 -0.051 1.00 94.31 160 GLU A N 1
ATOM 1309 C CA . GLU A 1 160 ? -6.428 -9.418 -0.922 1.00 94.31 160 GLU A CA 1
ATOM 1310 C C . GLU A 1 160 ? -6.990 -8.224 -0.137 1.00 94.31 160 GLU A C 1
ATOM 1312 O O . GLU A 1 160 ? -7.258 -8.317 1.067 1.00 94.31 160 GLU A O 1
ATOM 1317 N N . ALA A 1 161 ? -7.182 -7.098 -0.815 1.00 94.94 161 ALA A N 1
ATOM 1318 C CA . ALA A 1 161 ? -7.849 -5.925 -0.271 1.00 94.94 161 ALA A CA 1
ATOM 1319 C C . ALA A 1 161 ? -8.843 -5.353 -1.285 1.00 94.94 161 ALA A C 1
ATOM 1321 O O . ALA A 1 161 ? -8.512 -5.125 -2.447 1.00 94.94 161 ALA A O 1
ATOM 1322 N N . ASP A 1 162 ? -10.057 -5.078 -0.822 1.00 94.06 162 ASP A N 1
ATOM 1323 C CA . ASP A 1 162 ? -11.104 -4.403 -1.578 1.00 94.06 162 ASP A CA 1
ATOM 1324 C C . ASP A 1 162 ? -11.319 -2.986 -1.052 1.00 94.06 162 ASP A C 1
ATOM 1326 O O . ASP A 1 162 ? -11.473 -2.786 0.152 1.00 94.06 162 ASP A O 1
ATOM 1330 N N . GLY A 1 163 ? -11.409 -2.011 -1.951 1.00 93.12 163 GLY A N 1
ATOM 1331 C CA . GLY A 1 163 ? -11.828 -0.640 -1.678 1.00 93.12 163 GLY A CA 1
ATOM 1332 C C . GLY A 1 163 ? -13.126 -0.298 -2.407 1.00 93.12 163 GLY A C 1
ATOM 1333 O O . GLY A 1 163 ? -13.291 -0.603 -3.588 1.00 93.12 163 GLY A O 1
ATOM 1334 N N . TYR A 1 164 ? -14.048 0.359 -1.705 1.00 91.81 164 TYR A N 1
ATOM 1335 C CA . TYR A 1 164 ? -15.333 0.816 -2.236 1.00 91.81 164 TYR A CA 1
ATOM 1336 C C . TYR A 1 164 ? -15.385 2.342 -2.158 1.00 91.81 164 TYR A C 1
ATOM 1338 O O . TYR A 1 164 ? -15.275 2.912 -1.067 1.00 91.81 164 TYR A O 1
ATOM 1346 N N . GLY A 1 165 ? -15.508 3.025 -3.300 1.00 85.88 165 GLY A N 1
ATOM 1347 C CA . GLY A 1 165 ? -15.476 4.488 -3.343 1.00 85.88 165 GLY A CA 1
ATOM 1348 C C . GLY A 1 165 ? -16.633 5.153 -2.595 1.00 85.88 165 GLY A C 1
ATOM 1349 O O . GLY A 1 165 ? -17.669 4.556 -2.300 1.00 85.88 165 GLY A O 1
ATOM 1350 N N . SER A 1 166 ? -16.435 6.418 -2.243 1.00 72.62 166 SER A N 1
ATOM 1351 C CA . SER A 1 166 ? -17.397 7.233 -1.486 1.00 72.62 166 SER A CA 1
ATOM 1352 C C . SER A 1 166 ? -18.422 7.970 -2.358 1.00 72.62 166 SER A C 1
ATOM 1354 O O . SER A 1 166 ? -19.433 8.451 -1.847 1.00 72.62 166 SER A O 1
ATOM 1356 N N . ARG A 1 167 ? -18.198 8.065 -3.677 1.00 63.66 167 ARG A N 1
ATOM 1357 C CA . ARG A 1 167 ? -19.058 8.795 -4.627 1.00 63.66 167 ARG A CA 1
ATOM 1358 C C . ARG A 1 167 ? -19.640 7.870 -5.688 1.00 63.66 167 ARG A C 1
ATOM 1360 O O . ARG A 1 167 ? -19.022 6.889 -6.070 1.00 63.66 167 ARG A O 1
ATOM 1367 N N . ARG A 1 168 ? -20.801 8.238 -6.246 1.00 50.22 168 ARG A N 1
ATOM 1368 C CA . ARG A 1 168 ? -21.510 7.471 -7.295 1.00 50.22 168 ARG A CA 1
ATOM 1369 C C . ARG A 1 168 ? -20.670 7.186 -8.553 1.00 50.22 168 ARG A C 1
ATOM 1371 O O . ARG A 1 168 ? -20.943 6.202 -9.224 1.00 50.22 168 ARG A O 1
ATOM 1378 N N . GLN A 1 169 ? -19.680 8.028 -8.866 1.00 45.00 169 GLN A N 1
ATOM 1379 C CA . GLN A 1 169 ? -18.744 7.821 -9.985 1.00 45.00 169 GLN A CA 1
ATOM 1380 C C . GLN A 1 169 ? -17.583 6.871 -9.635 1.00 45.00 169 GLN A C 1
ATOM 1382 O O . GLN A 1 169 ? -17.070 6.206 -10.525 1.00 45.00 169 GLN A O 1
ATOM 1387 N N . ASP A 1 170 ? -17.252 6.735 -8.345 1.00 49.31 170 ASP A N 1
ATOM 1388 C CA . ASP A 1 170 ? -16.204 5.852 -7.808 1.00 49.31 170 ASP A CA 1
ATOM 1389 C C . ASP A 1 170 ? -16.794 4.622 -7.098 1.00 49.31 170 ASP A C 1
ATOM 1391 O O . ASP A 1 170 ? -16.091 3.899 -6.401 1.00 49.31 170 ASP A O 1
ATOM 1395 N N . ALA A 1 171 ? -18.092 4.351 -7.279 1.00 53.16 171 ALA A N 1
ATOM 1396 C CA . ALA A 1 171 ? -18.792 3.207 -6.686 1.00 53.16 171 ALA A CA 1
ATOM 1397 C C . ALA A 1 171 ? -18.251 1.843 -7.169 1.00 53.16 171 ALA A C 1
ATOM 1399 O O . ALA A 1 171 ? -18.725 0.792 -6.740 1.00 53.16 171 ALA A O 1
ATOM 1400 N N . ALA A 1 172 ? -17.268 1.858 -8.070 1.00 63.66 172 ALA A N 1
ATOM 1401 C CA . ALA A 1 172 ? -16.535 0.689 -8.503 1.00 63.66 172 ALA A CA 1
ATOM 1402 C C . ALA A 1 172 ? -15.716 0.103 -7.342 1.00 63.66 172 ALA A C 1
ATOM 1404 O O . ALA A 1 172 ? -14.929 0.792 -6.691 1.00 63.66 172 ALA A O 1
ATOM 1405 N N . ARG A 1 173 ? -15.885 -1.203 -7.123 1.00 81.31 173 ARG A N 1
ATOM 1406 C CA . ARG A 1 173 ? -14.988 -2.008 -6.293 1.00 81.31 173 ARG A CA 1
ATOM 1407 C C . ARG A 1 173 ? -13.606 -2.008 -6.944 1.00 81.31 173 ARG A C 1
ATOM 1409 O O . ARG A 1 173 ? -13.477 -2.377 -8.111 1.00 81.31 173 ARG A O 1
ATOM 1416 N N . ARG A 1 174 ? -12.586 -1.612 -6.189 1.00 83.31 174 ARG A N 1
ATOM 1417 C CA . ARG A 1 174 ? -11.180 -1.814 -6.547 1.00 83.31 174 ARG A CA 1
ATOM 1418 C C . ARG A 1 174 ? -10.642 -2.965 -5.721 1.00 83.31 174 ARG A C 1
ATOM 1420 O O . ARG A 1 174 ? -10.712 -2.899 -4.502 1.00 83.31 174 ARG A O 1
ATOM 1427 N N . SER A 1 175 ? -10.120 -3.984 -6.386 1.00 85.75 175 SER A N 1
ATOM 1428 C CA . SER A 1 175 ? -9.530 -5.151 -5.735 1.00 85.75 175 SER A CA 1
ATOM 1429 C C . SER A 1 175 ? -8.036 -5.180 -6.002 1.00 85.75 175 SER A C 1
ATOM 1431 O O . SER A 1 175 ? -7.596 -4.961 -7.132 1.00 85.75 175 SER A O 1
ATOM 1433 N N . GLN A 1 176 ? -7.268 -5.451 -4.959 1.00 83.50 176 GLN A N 1
ATOM 1434 C CA . GLN A 1 176 ? -5.829 -5.652 -5.006 1.00 83.50 176 GLN A CA 1
ATOM 1435 C C . GLN A 1 176 ? -5.521 -7.043 -4.473 1.00 83.50 176 GLN A C 1
ATOM 1437 O O . GLN A 1 176 ? -6.067 -7.445 -3.450 1.00 83.50 176 GLN A O 1
ATOM 1442 N N . LEU A 1 177 ? -4.649 -7.766 -5.168 1.00 84.00 177 LEU A N 1
ATOM 1443 C CA . LEU A 1 177 ? -4.184 -9.098 -4.788 1.00 84.00 177 LEU A CA 1
ATOM 1444 C C . LEU A 1 177 ? -2.694 -9.020 -4.491 1.00 84.00 177 LEU A C 1
ATOM 1446 O O . LEU A 1 177 ? -1.944 -8.425 -5.272 1.00 84.00 177 LEU A O 1
ATOM 1450 N N . SER A 1 178 ? -2.261 -9.608 -3.381 1.00 82.50 178 SER A N 1
ATOM 1451 C CA . SER A 1 178 ? -0.834 -9.778 -3.136 1.00 82.50 178 SER A CA 1
ATOM 1452 C C . SER A 1 178 ? -0.336 -11.022 -3.867 1.00 82.50 178 SER A C 1
ATOM 1454 O O . SER A 1 178 ? -1.052 -12.008 -4.028 1.00 82.50 178 SER A O 1
ATOM 1456 N N . LEU A 1 179 ? 0.899 -10.954 -4.364 1.00 79.44 179 LEU A N 1
ATOM 1457 C CA . LEU A 1 179 ? 1.581 -12.069 -5.021 1.00 79.44 179 LEU A CA 1
ATOM 1458 C C . LEU A 1 179 ? 2.795 -12.453 -4.173 1.00 79.44 179 LEU A C 1
ATOM 1460 O O . LEU A 1 179 ? 3.929 -12.155 -4.558 1.00 79.44 179 LEU A O 1
ATOM 1464 N N . PRO A 1 180 ? 2.580 -13.028 -2.975 1.00 75.75 180 PRO A N 1
ATOM 1465 C CA . PRO A 1 180 ? 3.672 -13.327 -2.072 1.00 75.75 180 PRO A CA 1
ATOM 1466 C C . PRO A 1 180 ? 4.573 -14.392 -2.690 1.00 75.75 180 PRO A C 1
ATOM 1468 O O . PRO A 1 180 ? 4.112 -15.375 -3.280 1.00 75.75 180 PRO A O 1
ATOM 1471 N N . ALA A 1 181 ? 5.879 -14.176 -2.547 1.00 66.62 181 ALA A N 1
ATOM 1472 C CA . ALA A 1 181 ? 6.863 -15.211 -2.816 1.00 66.62 181 ALA A CA 1
ATOM 1473 C C . ALA A 1 181 ? 6.906 -16.245 -1.679 1.00 66.62 181 ALA A C 1
ATOM 1475 O O . ALA A 1 181 ? 7.262 -17.378 -1.957 1.00 66.62 181 ALA A O 1
ATOM 1476 N N . LEU A 1 182 ? 6.530 -15.855 -0.452 1.00 53.28 182 LEU A N 1
ATOM 1477 C CA . LEU A 1 182 ? 6.501 -16.693 0.754 1.00 53.28 182 LEU A CA 1
ATOM 1478 C C . LEU A 1 182 ? 5.417 -17.782 0.689 1.00 53.28 182 LEU A C 1
ATOM 1480 O O . LEU A 1 182 ? 4.353 -17.517 0.079 1.00 53.28 182 LEU A O 1
#

Radius of gyration: 18.08 Å; chains: 1; bounding box: 39×44×49 Å

Sequence (182 aa):
MNFSGSYDRAWIQILTPPTLAGQTALVDYSSNYSEADQVSWAYFPAQRRTRMAPDYKYDTPAAAYGGALFWDEGNMFQGRMDRFDFKLTGKKELIVPYNNYRLSQLPTDDVFGAKHINPDAVRWERHRVWVVEATLKSDARHAYSKRTFYVDEDGWTIVEADGYGSRRQDAARRSQLSLPAL

pLDDT: mean 89.23, std 9.71, range [45.0, 98.06]

Secondary structure (DSSP, 8-state):
----SEEEEEEEE---STTTTT-EEEEEEES-TTT---EEEEEEGGGTEEEE-TT-STT-B-GGGTTSSBGGGGGG--S-S-SEEEEEEEEEEEEEE--GGGGGGS-HHHHB-SSSB-GGGSPEEEEEEEEEEEEE-TT---SEEEEEEEEETTT--EEEEEEEESSTTS-SEEEEE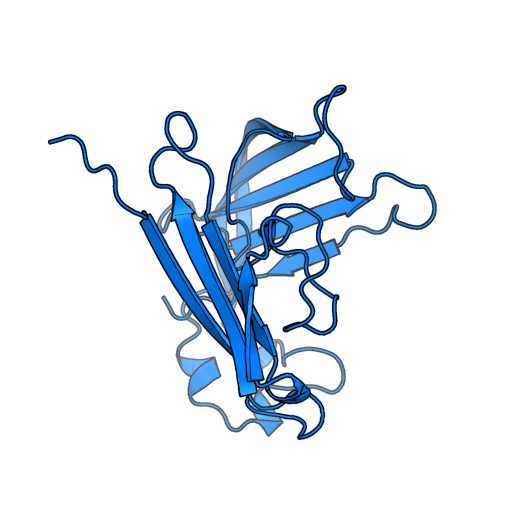-----